Protein AF-A0AAP6TFL6-F1 (afdb_monomer)

Solvent-accessible surface area (backbone atoms only — not comparable to full-atom values): 9482 Å² total; per-residue (Å²): 132,83,79,60,69,68,60,55,56,53,48,52,55,51,52,53,50,50,63,73,42,41,67,60,58,61,65,67,54,74,75,83,83,78,85,83,83,83,84,83,84,83,75,93,67,96,68,92,78,79,80,80,77,75,84,76,75,87,78,85,73,93,65,96,63,88,77,72,83,87,82,84,89,85,83,72,96,59,53,71,66,58,49,46,51,51,38,62,74,73,58,65,49,67,36,83,52,102,88,49,79,42,78,44,49,70,67,57,49,49,60,74,64,38,60,69,64,32,58,76,30,95,72,49,31,62,78,73,53,69,84,89,56,90,81,88,125

Secondary structure (DSSP, 8-state):
-PPPHHHHHHHHHHHHHHHHTHHHHHHTSPPP---PPPP-------S-----------------------------SS-HHHHHHHIIIII--EEEETTEEEEPPHHHHHHHH-HHHHHTSTTGGGGG--TTS----

Foldseek 3Di:
DDDDPVVVVVVVVVVVVCVVCVVVVVVVPPDDDDDDDDDDDDDPDPDDDDPDPPDDDDPDDPDPDPPDDDDDDDDDPDDLVRVLVCCVVPVQDWDDDPVGIDGDDSVRSSVVPDPVVLCPDPPSVCVRPPPVDDDPD

pLDDT: mean 78.27, std 19.9, range [32.41, 97.0]

Organism: Staphylococcus aureus (NCBI:txid1280)

Structure (mmCIF, N/CA/C/O backbone):
data_AF-A0AAP6TFL6-F1
#
_entry.id   AF-A0AAP6TFL6-F1
#
loop_
_atom_site.group_PDB
_atom_site.id
_atom_site.type_symbol
_atom_site.label_atom_id
_atom_site.label_alt_id
_atom_site.label_comp_id
_atom_site.label_asym_id
_atom_site.label_entity_id
_atom_site.label_seq_id
_atom_site.pdbx_PDB_ins_code
_atom_site.Cartn_x
_atom_site.Cartn_y
_atom_site.Cartn_z
_atom_site.occupancy
_atom_site.B_iso_or_equiv
_atom_site.auth_seq_id
_atom_site.auth_comp_id
_atom_site.auth_asym_id
_atom_site.auth_atom_id
_atom_site.pdbx_PDB_model_num
ATOM 1 N N . GLY A 1 1 ? 36.096 -6.298 -41.477 1.00 64.94 1 GLY A N 1
ATOM 2 C CA . GLY A 1 1 ? 35.864 -5.604 -42.757 1.00 64.94 1 GLY A CA 1
ATOM 3 C C . GLY A 1 1 ? 34.534 -4.893 -42.688 1.00 64.94 1 GLY A C 1
ATOM 4 O O . GLY A 1 1 ? 33.589 -5.483 -42.179 1.00 64.94 1 GLY A O 1
ATOM 5 N N . VAL A 1 2 ? 34.476 -3.634 -43.120 1.00 68.06 2 VAL A N 1
ATOM 6 C CA . VAL A 1 2 ? 33.221 -2.870 -43.171 1.00 68.06 2 VAL A CA 1
ATOM 7 C C . VAL A 1 2 ? 32.343 -3.453 -44.289 1.00 68.06 2 VAL A C 1
ATOM 9 O O . VAL A 1 2 ? 32.881 -3.780 -45.350 1.00 68.06 2 VAL A O 1
ATOM 12 N N . PRO A 1 3 ? 31.032 -3.649 -44.065 1.00 76.38 3 PRO A N 1
ATOM 13 C CA . PRO A 1 3 ? 30.116 -4.101 -45.104 1.00 76.38 3 PRO A CA 1
ATOM 14 C C . PRO A 1 3 ? 30.187 -3.233 -46.376 1.00 76.38 3 PRO A C 1
ATOM 16 O O . PRO A 1 3 ? 30.400 -2.025 -46.280 1.00 76.38 3 PRO A O 1
ATOM 19 N N . PRO A 1 4 ? 29.975 -3.814 -47.569 1.00 82.12 4 PRO A N 1
ATOM 20 C CA . PRO A 1 4 ? 29.853 -3.047 -48.808 1.00 82.12 4 PRO A CA 1
ATOM 21 C C . PRO A 1 4 ? 28.680 -2.062 -48.745 1.00 82.12 4 PRO A C 1
ATOM 23 O O . PRO A 1 4 ? 27.656 -2.354 -48.120 1.00 82.12 4 PRO A O 1
ATOM 26 N N . LYS A 1 5 ? 28.810 -0.923 -49.434 1.00 81.50 5 LYS A N 1
ATOM 27 C CA . LYS A 1 5 ? 27.821 0.169 -49.461 1.00 81.50 5 LYS A CA 1
ATOM 28 C C . LYS A 1 5 ? 26.402 -0.305 -49.814 1.00 81.50 5 LYS A C 1
ATOM 30 O O . LYS A 1 5 ? 25.446 0.096 -49.159 1.00 81.50 5 LYS A O 1
ATOM 35 N N . ASP A 1 6 ? 26.284 -1.261 -50.730 1.00 86.56 6 ASP A N 1
ATOM 36 C CA . ASP A 1 6 ? 25.003 -1.831 -51.172 1.00 86.56 6 ASP A CA 1
ATOM 37 C C . ASP A 1 6 ? 24.200 -2.475 -50.029 1.00 86.56 6 ASP A C 1
ATOM 39 O O . ASP A 1 6 ? 22.967 -2.459 -50.029 1.00 86.56 6 ASP A O 1
ATOM 43 N N . LYS A 1 7 ? 24.883 -3.014 -49.007 1.00 85.38 7 LYS A N 1
ATOM 44 C CA . LYS A 1 7 ? 24.215 -3.587 -47.828 1.00 85.38 7 LYS A CA 1
ATOM 45 C C . LYS A 1 7 ? 23.588 -2.512 -46.943 1.00 85.38 7 LYS A C 1
ATOM 47 O O . LYS A 1 7 ? 22.558 -2.773 -46.324 1.00 85.38 7 LYS A O 1
ATOM 52 N N . TYR A 1 8 ? 24.180 -1.320 -46.898 1.00 85.12 8 TYR A N 1
ATOM 53 C CA . TYR A 1 8 ? 23.618 -0.185 -46.169 1.00 85.12 8 TYR A CA 1
ATOM 54 C C . TYR A 1 8 ? 22.382 0.370 -46.879 1.00 85.12 8 TYR A C 1
ATOM 56 O O . TYR A 1 8 ? 21.369 0.609 -46.228 1.00 85.12 8 TYR A O 1
ATOM 64 N N . GLU A 1 9 ? 22.412 0.472 -48.208 1.00 86.56 9 GLU A N 1
ATOM 65 C CA . GLU A 1 9 ? 21.255 0.928 -48.990 1.00 86.56 9 GLU A CA 1
ATOM 66 C C . GLU A 1 9 ? 20.078 -0.058 -48.918 1.00 86.56 9 GLU A C 1
ATOM 68 O O . GLU A 1 9 ? 18.914 0.342 -48.822 1.00 86.56 9 GLU A O 1
ATOM 73 N N . ALA A 1 10 ? 20.365 -1.364 -48.919 1.00 88.38 10 ALA A N 1
ATOM 74 C CA . ALA A 1 10 ? 19.349 -2.393 -48.713 1.00 88.38 10 ALA A CA 1
ATOM 75 C C . ALA A 1 10 ? 18.710 -2.297 -47.316 1.00 88.38 10 ALA A C 1
ATOM 77 O O . ALA A 1 10 ? 17.487 -2.413 -47.187 1.00 88.38 10 ALA A O 1
ATOM 78 N N . LEU A 1 11 ? 19.519 -2.045 -46.282 1.00 89.00 11 LEU A N 1
ATOM 79 C CA . LEU A 1 11 ? 19.042 -1.862 -44.912 1.00 89.00 11 LEU A CA 1
ATOM 80 C C . LEU A 1 11 ? 18.162 -0.613 -44.783 1.00 89.00 11 LEU A C 1
ATOM 82 O O . LEU A 1 11 ? 17.088 -0.678 -44.186 1.00 89.00 11 LEU A O 1
ATOM 86 N N . GLU A 1 12 ? 18.578 0.504 -45.376 1.00 86.75 12 GLU A N 1
ATOM 87 C CA . GLU A 1 12 ? 17.817 1.754 -45.359 1.00 86.75 12 GLU A CA 1
ATOM 88 C C . GLU A 1 12 ? 16.442 1.585 -46.023 1.00 86.75 12 GLU A C 1
ATOM 90 O O . GLU A 1 12 ? 15.413 1.956 -45.449 1.00 86.75 12 GLU A O 1
ATOM 95 N N . LYS A 1 13 ? 16.392 0.927 -47.189 1.00 91.00 13 LYS A N 1
ATOM 96 C CA . LYS A 1 13 ? 15.129 0.609 -47.876 1.00 91.00 13 LYS A CA 1
ATOM 97 C C . LYS A 1 13 ? 14.233 -0.311 -47.047 1.00 91.00 13 LYS A C 1
ATOM 99 O O . LYS A 1 13 ? 13.022 -0.088 -46.990 1.00 91.00 13 LYS A O 1
ATOM 104 N N . ALA A 1 14 ? 14.807 -1.319 -46.390 1.00 89.81 14 ALA A N 1
ATOM 105 C CA . ALA A 1 14 ? 14.058 -2.230 -45.528 1.00 89.81 14 ALA A CA 1
ATOM 106 C C . ALA A 1 14 ? 13.446 -1.498 -44.321 1.00 89.81 14 ALA A C 1
ATOM 108 O O . ALA A 1 14 ? 12.257 -1.667 -44.038 1.00 89.81 14 ALA A O 1
ATOM 109 N N . LEU A 1 15 ? 14.217 -0.631 -43.660 1.00 90.19 15 LEU A N 1
ATOM 110 C CA . LEU A 1 15 ? 13.747 0.172 -42.528 1.00 90.19 15 LEU A CA 1
ATOM 111 C C . LEU A 1 15 ? 12.643 1.152 -42.940 1.00 90.19 15 LEU A C 1
ATOM 113 O O . LEU A 1 15 ? 11.611 1.235 -42.269 1.00 90.19 15 LEU A O 1
ATOM 117 N N . LEU A 1 16 ? 12.804 1.834 -44.078 1.00 92.12 16 LEU A N 1
ATOM 118 C CA . LEU A 1 16 ? 11.771 2.712 -44.633 1.00 92.12 16 LEU A CA 1
ATOM 119 C C . LEU A 1 16 ? 10.480 1.950 -44.946 1.00 92.12 16 LEU A C 1
ATOM 121 O O . LEU A 1 16 ? 9.386 2.458 -44.694 1.00 92.12 16 LEU A O 1
ATOM 125 N N . ASN A 1 17 ? 10.586 0.729 -45.470 1.00 92.19 17 ASN A N 1
ATOM 126 C CA . ASN A 1 17 ? 9.423 -0.099 -45.771 1.00 92.19 17 ASN A CA 1
ATOM 127 C C . ASN A 1 17 ? 8.678 -0.538 -44.497 1.00 92.19 17 ASN A C 1
ATOM 129 O O . ASN A 1 17 ? 7.448 -0.472 -44.448 1.00 92.19 17 ASN A O 1
ATOM 133 N N . ILE A 1 18 ? 9.403 -0.931 -43.445 1.00 90.88 18 ILE A N 1
ATOM 134 C CA . ILE A 1 18 ? 8.810 -1.264 -42.138 1.00 90.88 18 ILE A CA 1
ATOM 135 C C . ILE A 1 18 ? 8.102 -0.037 -41.552 1.00 90.88 18 ILE A C 1
ATOM 137 O O . ILE A 1 18 ? 6.949 -0.131 -41.130 1.00 90.88 18 ILE A O 1
ATOM 141 N N . PHE A 1 19 ? 8.750 1.131 -41.584 1.00 89.12 19 PHE A N 1
ATOM 142 C CA . PHE A 1 19 ? 8.183 2.364 -41.037 1.00 89.12 19 PHE A CA 1
ATOM 143 C C . PHE A 1 19 ? 6.913 2.818 -41.770 1.00 89.12 19 PHE A C 1
ATOM 145 O O . PHE A 1 19 ? 5.952 3.251 -41.126 1.00 89.12 19 PHE A O 1
ATOM 152 N N . LYS A 1 20 ? 6.885 2.694 -43.103 1.00 92.19 20 LYS A N 1
ATOM 153 C CA . LYS A 1 20 ? 5.703 3.000 -43.925 1.00 92.19 20 LYS A CA 1
ATOM 154 C C . LYS A 1 20 ? 4.535 2.057 -43.628 1.00 92.19 20 LYS A C 1
ATOM 156 O O . LYS A 1 20 ? 3.394 2.502 -43.600 1.00 92.19 20 LYS A O 1
ATOM 161 N N . ASN A 1 21 ? 4.812 0.782 -43.353 1.00 89.81 21 ASN A N 1
ATOM 162 C CA . ASN A 1 21 ? 3.785 -0.238 -43.115 1.00 89.81 21 ASN A CA 1
ATOM 163 C C . ASN A 1 21 ? 3.419 -0.439 -41.633 1.00 89.81 21 ASN A C 1
ATOM 165 O O . ASN A 1 21 ? 2.624 -1.330 -41.322 1.00 89.81 21 ASN A O 1
ATOM 169 N N . ARG A 1 22 ? 3.959 0.374 -40.713 1.00 87.12 22 ARG A N 1
ATOM 170 C CA . ARG A 1 22 ? 3.815 0.179 -39.258 1.00 87.12 22 ARG A CA 1
ATOM 171 C C . ARG A 1 22 ? 2.362 0.063 -38.789 1.00 87.12 22 ARG A C 1
ATOM 173 O O . ARG A 1 22 ? 2.058 -0.815 -37.996 1.00 87.12 22 ARG A O 1
ATOM 180 N N . GLU A 1 23 ? 1.454 0.885 -39.316 1.00 80.44 23 GLU A N 1
ATOM 181 C CA . GLU A 1 23 ? 0.049 0.914 -38.881 1.00 80.44 23 GLU A CA 1
ATOM 182 C C . GLU A 1 23 ? -0.671 -0.387 -39.254 1.00 80.44 23 GLU A C 1
ATOM 184 O O . GLU A 1 23 ? -1.446 -0.941 -38.475 1.00 80.44 23 GLU A O 1
ATOM 189 N N . LYS A 1 24 ? -0.360 -0.933 -40.436 1.00 83.12 24 LYS A N 1
ATOM 190 C CA . LYS A 1 24 ? -0.899 -2.212 -40.908 1.00 83.12 24 LYS A CA 1
ATOM 191 C C . LYS A 1 24 ? -0.341 -3.384 -40.097 1.00 83.12 24 LYS A C 1
ATOM 193 O O . LYS A 1 24 ? -1.082 -4.298 -39.750 1.00 83.12 24 LYS A O 1
ATOM 198 N N . LEU A 1 25 ? 0.950 -3.339 -39.762 1.00 77.81 25 LEU A N 1
ATOM 199 C CA . LEU A 1 25 ? 1.592 -4.343 -38.909 1.00 77.81 25 LEU A CA 1
ATOM 200 C C . LEU A 1 25 ? 0.999 -4.330 -37.491 1.00 77.81 25 LEU A C 1
ATOM 202 O O . LEU A 1 25 ? 0.643 -5.384 -36.972 1.00 77.81 25 LEU A O 1
ATOM 206 N N . LEU A 1 26 ? 0.806 -3.149 -36.900 1.00 75.44 26 LEU A N 1
ATOM 207 C CA . LEU A 1 26 ? 0.260 -2.989 -35.548 1.00 75.44 26 LEU A CA 1
ATOM 208 C C . LEU A 1 26 ? -1.234 -3.331 -35.452 1.00 75.44 26 LEU A C 1
ATOM 210 O O . LEU A 1 26 ? -1.675 -3.868 -34.440 1.00 75.44 26 LEU A O 1
ATOM 214 N N . SER A 1 27 ? -2.011 -3.067 -36.504 1.00 72.81 27 SER A N 1
ATOM 215 C CA . SER A 1 27 ? -3.444 -3.403 -36.558 1.00 72.81 27 SER A CA 1
ATOM 216 C C . SER A 1 27 ? -3.727 -4.875 -36.869 1.00 72.81 27 SER A C 1
ATOM 218 O O . SER A 1 27 ? -4.799 -5.366 -36.521 1.00 72.81 27 SER A O 1
ATOM 220 N N . SER A 1 28 ? -2.775 -5.592 -37.480 1.00 66.19 28 SER A N 1
ATOM 221 C CA . SER A 1 28 ? -2.874 -7.040 -37.726 1.00 66.19 28 SER A CA 1
ATOM 222 C C . SER A 1 28 ? -2.679 -7.899 -36.472 1.00 66.19 28 SER A C 1
ATOM 224 O O . SER A 1 28 ? -3.011 -9.083 -36.474 1.00 66.19 28 SER A O 1
ATOM 226 N N . ILE A 1 29 ? -2.166 -7.309 -35.387 1.00 65.75 29 ILE A N 1
ATOM 227 C CA . ILE A 1 29 ? -2.085 -7.968 -34.087 1.00 65.75 29 ILE A CA 1
ATOM 228 C C . ILE A 1 29 ? -3.498 -7.965 -33.502 1.00 65.75 29 ILE A C 1
ATOM 230 O O . ILE A 1 29 ? -3.986 -6.946 -33.009 1.00 65.75 29 ILE A O 1
ATOM 234 N N . THR A 1 30 ? -4.181 -9.106 -33.599 1.00 59.03 30 THR A N 1
ATOM 235 C CA . THR A 1 30 ? -5.521 -9.315 -33.047 1.00 59.03 30 THR A CA 1
ATOM 236 C C . THR A 1 30 ? -5.548 -8.858 -31.591 1.00 59.03 30 THR A C 1
ATOM 238 O O . THR A 1 30 ? -4.821 -9.390 -30.751 1.00 59.03 30 THR A O 1
ATOM 241 N N . LYS A 1 31 ? -6.372 -7.849 -31.281 1.00 65.50 31 LYS A N 1
ATOM 242 C CA . LYS A 1 31 ? -6.560 -7.386 -29.900 1.00 65.50 31 LYS A CA 1
ATOM 243 C C . LYS A 1 31 ? -6.983 -8.588 -29.047 1.00 65.50 31 LYS A C 1
ATOM 245 O O . LYS A 1 31 ? -7.895 -9.305 -29.467 1.00 65.50 31 LYS A O 1
ATOM 250 N N . PRO A 1 32 ? -6.366 -8.829 -27.877 1.00 58.56 32 PRO A N 1
ATOM 251 C CA . PRO A 1 32 ? -6.733 -9.966 -27.047 1.00 58.56 32 PRO A CA 1
ATOM 252 C C . PRO A 1 32 ? -8.218 -9.868 -26.687 1.00 58.56 32 PRO A C 1
ATOM 254 O O . PRO A 1 32 ? -8.672 -8.878 -26.110 1.00 58.56 32 PRO A O 1
ATOM 257 N N . THR A 1 33 ? -8.995 -10.883 -27.062 1.00 56.00 33 THR A N 1
ATOM 258 C CA . THR A 1 33 ? -10.398 -10.989 -26.665 1.00 56.00 33 THR A CA 1
ATOM 259 C C . THR A 1 33 ? -10.434 -11.340 -25.184 1.00 56.00 33 THR A C 1
ATOM 261 O O . THR A 1 33 ? -10.135 -12.464 -24.791 1.00 56.00 33 THR A O 1
ATOM 264 N N . VAL A 1 34 ? -10.749 -10.362 -24.337 1.00 58.16 34 VAL A N 1
ATOM 265 C CA . VAL A 1 34 ? -10.882 -10.590 -22.896 1.00 58.16 34 VAL A CA 1
ATOM 266 C C . VAL A 1 34 ? -12.277 -11.139 -22.619 1.00 58.16 34 VAL A C 1
ATOM 268 O O . VAL A 1 34 ? -13.264 -10.401 -22.654 1.00 58.16 34 VAL A O 1
ATOM 271 N N . THR A 1 35 ? -12.367 -12.431 -22.320 1.00 53.25 35 THR A N 1
ATOM 272 C CA . THR A 1 35 ? -13.606 -13.055 -21.848 1.00 53.25 35 THR A CA 1
ATOM 273 C C . THR A 1 35 ? -13.882 -12.590 -20.418 1.00 53.25 35 THR A C 1
ATOM 275 O O . THR A 1 35 ? -13.144 -12.922 -19.493 1.00 53.25 35 THR A O 1
ATOM 278 N N . LYS A 1 36 ? -14.934 -11.789 -20.221 1.00 58.62 36 LYS A N 1
ATOM 279 C CA . LYS A 1 36 ? -15.366 -11.323 -18.894 1.00 58.62 36 LYS A CA 1
ATOM 280 C C . LYS A 1 36 ? -16.428 -12.273 -18.340 1.00 58.62 36 LYS A C 1
ATOM 282 O O . LYS A 1 36 ? -17.510 -12.372 -18.907 1.00 58.62 36 LYS A O 1
ATOM 287 N N . SER A 1 37 ? -16.158 -12.921 -17.211 1.00 50.59 37 SER A N 1
ATOM 288 C CA . SER A 1 37 ? -17.162 -13.659 -16.434 1.00 50.59 37 SER A CA 1
ATOM 289 C C . SER A 1 37 ? -17.618 -12.826 -15.236 1.00 50.59 37 SER A C 1
ATOM 291 O O . SER A 1 37 ? -16.789 -12.341 -14.466 1.00 50.59 37 SER A O 1
ATOM 293 N N . ARG A 1 38 ? -18.934 -12.670 -15.050 1.00 62.25 38 ARG A N 1
ATOM 294 C CA . ARG A 1 38 ? -19.520 -12.008 -13.875 1.00 62.25 38 ARG A CA 1
ATOM 29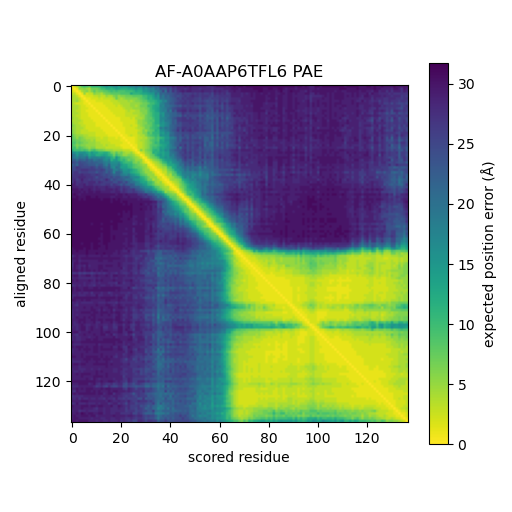5 C C . ARG A 1 38 ? -19.982 -13.075 -12.885 1.00 62.25 38 ARG A C 1
ATOM 297 O O . ARG A 1 38 ? -20.853 -13.871 -13.215 1.00 62.25 38 ARG A O 1
ATOM 304 N N . ILE A 1 39 ? -19.421 -13.082 -11.678 1.00 62.06 39 ILE A N 1
ATOM 305 C CA . ILE A 1 39 ? -19.880 -13.961 -10.596 1.00 62.06 39 ILE A CA 1
ATOM 306 C C . ILE A 1 39 ? -21.032 -13.253 -9.881 1.00 62.06 39 ILE A C 1
ATOM 308 O O . ILE A 1 39 ? -20.858 -12.163 -9.333 1.00 62.06 39 ILE A O 1
ATOM 312 N N . LYS A 1 40 ? -22.226 -13.849 -9.919 1.00 55.41 40 LYS A N 1
ATOM 313 C CA . LYS A 1 40 ? -23.385 -13.380 -9.155 1.00 55.41 40 LYS A CA 1
ATOM 314 C C . LYS A 1 40 ? -23.300 -13.992 -7.757 1.00 55.41 40 LYS A C 1
ATOM 316 O O . LYS A 1 40 ? -23.503 -15.191 -7.605 1.00 55.41 40 LYS A O 1
ATOM 321 N N . VAL A 1 41 ? -22.972 -13.183 -6.754 1.00 58.28 41 VAL A N 1
ATOM 322 C CA . VAL A 1 41 ? -23.007 -13.611 -5.350 1.00 58.28 41 VAL A CA 1
ATOM 323 C C . VAL A 1 41 ? -24.425 -13.377 -4.838 1.00 58.28 41 VAL A C 1
ATOM 325 O O . VAL A 1 41 ? -24.859 -12.232 -4.729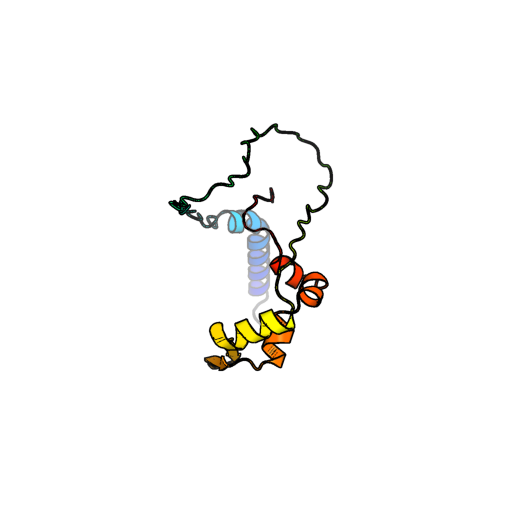 1.00 58.28 41 VAL A O 1
ATOM 328 N N . MET A 1 42 ? -25.164 -14.456 -4.584 1.00 47.78 42 MET A N 1
ATOM 329 C CA . MET A 1 42 ? -26.408 -14.393 -3.816 1.00 47.78 42 MET A CA 1
ATOM 330 C C . MET A 1 42 ? -26.041 -14.548 -2.341 1.00 47.78 42 MET A C 1
ATOM 332 O O . MET A 1 42 ? -25.393 -15.522 -1.967 1.00 47.78 42 MET A O 1
ATOM 336 N N . VAL A 1 43 ? -26.394 -13.554 -1.527 1.00 52.88 43 VAL A N 1
ATOM 337 C CA . VAL A 1 43 ? -26.296 -13.620 -0.066 1.00 52.88 43 VAL A CA 1
ATOM 338 C C . VAL A 1 43 ? -27.715 -13.756 0.462 1.00 52.88 43 VAL A C 1
ATOM 340 O O . VAL A 1 43 ? -28.515 -12.834 0.302 1.00 52.88 43 VAL A O 1
ATOM 343 N N . ASP A 1 44 ? -28.017 -14.875 1.114 1.00 50.16 44 ASP A N 1
ATOM 344 C CA . ASP A 1 44 ? -29.271 -15.066 1.845 1.00 50.16 44 ASP A CA 1
ATOM 345 C C . ASP A 1 44 ? -29.203 -14.309 3.180 1.00 50.16 44 ASP A C 1
ATOM 347 O O . ASP A 1 44 ? -29.063 -14.896 4.253 1.00 50.16 44 ASP A O 1
ATOM 351 N N . ASN A 1 45 ? -29.253 -12.975 3.132 1.00 45.25 45 ASN A N 1
ATOM 352 C CA . ASN A 1 45 ? -29.261 -12.162 4.345 1.00 45.25 45 ASN A CA 1
ATOM 353 C C . ASN A 1 45 ? -30.697 -11.918 4.817 1.00 45.25 45 ASN A C 1
ATOM 355 O O . ASN A 1 45 ? -31.411 -11.063 4.296 1.00 45.25 45 ASN A O 1
ATOM 359 N N . LYS A 1 46 ? -31.092 -12.622 5.884 1.00 49.28 46 LYS A N 1
ATOM 360 C CA . LYS A 1 46 ? -32.241 -12.276 6.736 1.00 49.28 46 LYS A CA 1
ATOM 361 C C . LYS A 1 46 ? -31.927 -11.079 7.645 1.00 49.28 46 LYS A C 1
ATOM 363 O O . LYS A 1 46 ? -32.059 -11.196 8.855 1.00 49.28 46 LYS A O 1
ATOM 368 N N . ASN A 1 47 ? -31.474 -9.955 7.095 1.00 45.81 47 ASN A N 1
ATOM 369 C CA . ASN A 1 47 ? -31.410 -8.693 7.832 1.00 45.81 47 ASN A CA 1
ATOM 370 C C . ASN A 1 47 ? -31.542 -7.520 6.861 1.00 45.81 47 ASN A C 1
ATOM 372 O O . ASN A 1 47 ? -30.761 -7.370 5.921 1.00 45.81 47 ASN A O 1
ATOM 376 N N . ALA A 1 48 ? -32.596 -6.746 7.093 1.00 51.47 48 ALA A N 1
ATOM 377 C CA . ALA A 1 48 ? -33.022 -5.606 6.311 1.00 51.47 48 ALA A CA 1
ATOM 378 C C . ALA A 1 48 ? -32.083 -4.413 6.522 1.00 51.47 48 ALA A C 1
ATOM 380 O O . ALA A 1 48 ? -31.973 -3.912 7.633 1.00 51.47 48 ALA A O 1
ATOM 381 N N . ASP A 1 49 ? -31.431 -3.975 5.446 1.00 43.53 49 ASP A N 1
ATOM 382 C CA . ASP A 1 49 ? -31.489 -2.581 4.993 1.00 43.53 49 ASP A CA 1
ATOM 383 C C . ASP A 1 49 ? -30.922 -2.517 3.566 1.00 43.53 49 ASP A C 1
ATOM 385 O O . ASP A 1 49 ? -29.717 -2.416 3.330 1.00 43.53 49 ASP A O 1
ATOM 389 N N . ILE A 1 50 ? -31.804 -2.688 2.579 1.00 41.78 50 ILE A N 1
ATOM 390 C CA . ILE A 1 50 ? -31.456 -2.525 1.167 1.00 41.78 50 ILE A CA 1
ATOM 391 C C . ILE A 1 50 ? -31.663 -1.051 0.836 1.00 41.78 50 ILE A C 1
ATOM 393 O O . ILE A 1 50 ? -32.786 -0.605 0.605 1.00 41.78 50 ILE A O 1
ATOM 397 N N . ALA A 1 51 ? -30.568 -0.293 0.770 1.00 40.97 51 ALA A N 1
ATOM 398 C CA . ALA A 1 51 ? -30.565 0.960 0.034 1.00 40.97 51 ALA A CA 1
ATOM 399 C C . ALA A 1 51 ? -30.945 0.644 -1.423 1.00 40.97 51 ALA A C 1
ATOM 401 O O . ALA A 1 51 ? -30.180 0.020 -2.160 1.00 40.97 51 ALA A O 1
ATOM 402 N N . ASN A 1 52 ? -32.162 1.027 -1.812 1.00 38.03 52 ASN A N 1
ATOM 403 C CA . ASN A 1 52 ? -32.681 0.898 -3.169 1.00 38.03 52 ASN A CA 1
ATOM 404 C C . ASN A 1 52 ? -31.760 1.631 -4.156 1.00 38.03 52 ASN A C 1
ATOM 406 O O . ASN A 1 52 ? -31.882 2.840 -4.358 1.00 38.03 52 ASN A O 1
ATOM 410 N N . VAL A 1 53 ? -30.863 0.899 -4.817 1.00 38.44 53 VAL A N 1
ATOM 411 C CA . VAL A 1 53 ? -30.195 1.382 -6.026 1.00 38.44 53 VAL A CA 1
ATOM 412 C C . VAL A 1 53 ? -31.216 1.273 -7.153 1.00 38.44 53 VAL A C 1
ATOM 414 O O . VAL A 1 53 ? -31.386 0.217 -7.758 1.00 38.44 53 VAL A O 1
ATOM 417 N N . ARG A 1 54 ? -31.959 2.362 -7.385 1.00 37.81 54 ARG A N 1
ATOM 418 C CA . ARG A 1 54 ? -32.787 2.504 -8.585 1.00 37.81 54 ARG A CA 1
ATOM 419 C C . ARG A 1 54 ? -31.874 2.471 -9.807 1.00 37.81 54 ARG A C 1
ATOM 421 O O . ARG A 1 54 ? -30.899 3.216 -9.887 1.00 37.81 54 ARG A O 1
ATOM 428 N N . ASP A 1 55 ? -32.221 1.584 -10.727 1.00 38.88 55 ASP A N 1
ATOM 429 C CA . ASP A 1 55 ? -31.619 1.443 -12.044 1.00 38.88 55 ASP A CA 1
ATOM 430 C C . ASP A 1 55 ? -31.960 2.702 -12.859 1.00 38.88 55 ASP A C 1
ATOM 432 O O . ASP A 1 55 ? -33.099 2.899 -13.288 1.00 38.88 55 ASP A O 1
ATOM 436 N N . SER A 1 56 ? -31.004 3.619 -12.998 1.00 41.34 56 SER A N 1
ATOM 437 C CA . SER A 1 56 ? -31.156 4.766 -13.893 1.00 41.34 56 SER A CA 1
ATOM 438 C C . SER A 1 56 ? -30.735 4.341 -15.296 1.00 41.34 56 SER A C 1
ATOM 440 O O . SER A 1 56 ? -29.549 4.160 -15.569 1.00 41.34 56 SER A O 1
ATOM 442 N N . SER A 1 57 ? -31.729 4.197 -16.174 1.00 36.94 57 SER A N 1
ATOM 443 C CA . SER A 1 57 ? -31.587 4.058 -17.629 1.00 36.94 57 SER A CA 1
ATOM 444 C C . SER A 1 57 ? -30.566 5.062 -18.204 1.00 36.94 57 SER A C 1
ATOM 446 O O . SER A 1 57 ? -30.512 6.204 -17.732 1.00 36.94 57 SER A O 1
ATOM 448 N N . PRO A 1 58 ? -29.741 4.691 -19.205 1.00 41.81 58 PRO A N 1
ATOM 449 C CA . PRO A 1 58 ? -28.692 5.565 -19.703 1.00 41.81 58 PRO A CA 1
ATOM 450 C C . PRO A 1 58 ? -29.292 6.631 -20.624 1.00 41.81 58 PRO A C 1
ATOM 452 O O . PRO A 1 58 ? -29.480 6.409 -21.818 1.00 41.81 58 PRO A O 1
ATOM 455 N N . THR A 1 59 ? -29.551 7.826 -20.095 1.00 32.41 59 THR A N 1
ATOM 456 C CA . THR A 1 59 ? -29.738 9.002 -20.950 1.00 32.41 59 THR A CA 1
ATOM 457 C C . THR A 1 59 ? -28.373 9.402 -21.503 1.00 32.41 59 THR A C 1
ATOM 459 O O . THR A 1 59 ? -27.498 9.883 -20.778 1.00 32.41 59 THR A O 1
ATOM 462 N N . ALA A 1 60 ? -28.173 9.148 -22.795 1.00 46.41 60 ALA A N 1
ATOM 463 C CA . ALA A 1 60 ? -26.996 9.556 -23.542 1.00 46.41 60 ALA A CA 1
ATOM 464 C C . ALA A 1 60 ? -26.940 11.088 -23.635 1.00 46.41 60 ALA A C 1
ATOM 466 O O . ALA A 1 60 ? -27.557 11.687 -24.509 1.00 46.41 60 ALA A O 1
ATOM 467 N N . ASN A 1 61 ? -26.172 11.720 -22.748 1.00 35.22 61 ASN A N 1
ATOM 468 C CA . ASN A 1 61 ? -25.790 13.117 -22.906 1.00 35.22 61 ASN A CA 1
ATOM 469 C C . ASN A 1 61 ? -24.369 13.177 -23.471 1.00 35.22 61 ASN A C 1
ATOM 471 O O . ASN A 1 61 ? -23.380 13.054 -22.745 1.00 35.22 61 ASN A O 1
ATOM 475 N N . ASN A 1 62 ? -24.299 13.367 -24.790 1.00 44.62 62 ASN A N 1
ATOM 476 C CA . ASN A 1 62 ? -23.127 13.881 -25.486 1.00 44.62 62 ASN A CA 1
ATOM 477 C C . ASN A 1 62 ? -22.854 15.301 -24.977 1.00 44.62 62 ASN A C 1
ATOM 479 O O . ASN A 1 62 ? -23.520 16.256 -25.363 1.00 44.62 62 ASN A O 1
ATOM 483 N N . GLY A 1 63 ? -21.885 15.425 -24.078 1.00 38.66 63 GLY A N 1
ATOM 484 C CA . GLY A 1 63 ? -21.426 16.700 -23.551 1.00 38.66 63 GLY A CA 1
ATOM 485 C C . GLY A 1 63 ? -20.072 16.506 -22.891 1.00 38.66 63 GLY A C 1
ATOM 486 O O . GLY A 1 63 ? -19.981 15.899 -21.825 1.00 38.66 63 GLY A O 1
ATOM 487 N N . SER A 1 64 ? -19.021 17.001 -23.545 1.00 46.31 64 SER A N 1
ATOM 488 C CA . SER A 1 64 ? -17.649 17.049 -23.035 1.00 46.31 64 SER A CA 1
ATOM 489 C C . SER A 1 64 ? -17.547 18.071 -21.896 1.00 46.31 64 SER A C 1
ATOM 491 O O . SER A 1 64 ? -16.936 19.124 -22.035 1.00 46.31 64 SER A O 1
ATOM 493 N N . ALA A 1 65 ? -18.183 17.779 -20.765 1.00 51.34 65 ALA A N 1
ATOM 494 C CA . ALA A 1 65 ? -17.874 18.413 -19.495 1.00 51.34 65 ALA A CA 1
ATOM 495 C C . ALA A 1 65 ? -16.761 17.587 -18.849 1.00 51.34 65 ALA A C 1
ATOM 497 O O . ALA A 1 65 ? -16.902 16.367 -18.728 1.00 51.34 65 ALA A O 1
ATOM 498 N N . SER A 1 66 ? -15.658 18.222 -18.443 1.00 53.53 66 SER A N 1
ATOM 499 C CA . SE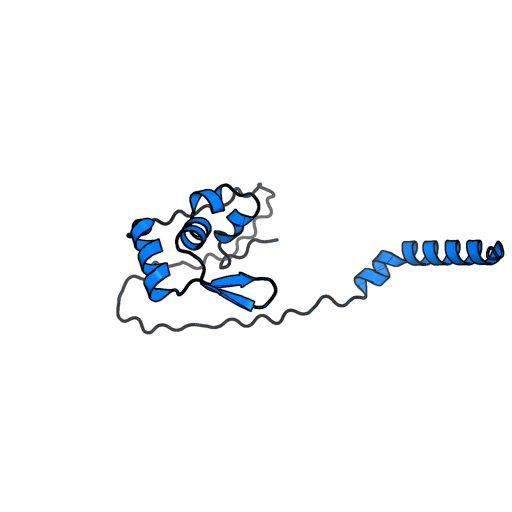R A 1 66 ? -14.627 17.559 -17.642 1.00 53.53 66 SER A CA 1
ATOM 500 C C . SER A 1 66 ? -15.297 17.018 -16.379 1.00 53.53 66 SER A C 1
ATOM 502 O O . SER A 1 66 ? -15.599 17.778 -15.454 1.00 53.53 66 SER A O 1
ATOM 504 N N . LYS A 1 67 ? -15.621 15.723 -16.363 1.00 67.25 67 LYS A N 1
ATOM 505 C CA . LYS A 1 67 ? -16.242 15.086 -15.206 1.00 67.25 67 LYS A CA 1
ATOM 506 C C . LYS A 1 67 ? -15.220 15.137 -14.083 1.00 67.25 67 LYS A C 1
ATOM 508 O O . LYS A 1 67 ? -14.243 14.395 -14.097 1.00 67.25 67 LYS A O 1
ATOM 513 N N . GLN A 1 68 ? -15.437 16.052 -13.143 1.00 73.50 68 GLN A N 1
ATOM 514 C CA . GLN A 1 68 ? -14.684 16.078 -11.900 1.00 73.50 68 GLN A CA 1
ATOM 515 C C . GLN A 1 68 ? -14.806 14.698 -11.238 1.00 73.50 68 GLN A C 1
ATOM 517 O O . GLN A 1 68 ? -15.885 14.090 -11.292 1.00 73.50 68 GLN A O 1
ATOM 522 N N . PRO A 1 69 ? -13.719 14.164 -10.661 1.00 81.06 69 PRO A N 1
ATOM 523 C CA . PRO A 1 69 ? -13.742 12.838 -10.071 1.00 81.06 69 PRO A CA 1
ATOM 524 C C . PRO A 1 69 ? -14.733 12.805 -8.905 1.00 81.06 69 PRO A C 1
ATOM 526 O O . PRO A 1 69 ? -14.697 13.647 -8.009 1.00 81.06 69 PRO A O 1
ATOM 529 N N . GLN A 1 70 ? -15.627 11.817 -8.904 1.00 87.44 70 GLN A N 1
ATOM 530 C CA . GLN A 1 70 ? -16.509 11.581 -7.766 1.00 87.44 70 GLN A CA 1
ATOM 531 C C . GLN A 1 70 ? -15.709 10.896 -6.651 1.00 87.44 70 GLN A C 1
ATOM 533 O O . GLN A 1 70 ? -15.275 9.756 -6.815 1.00 87.44 70 GLN A O 1
ATOM 538 N N . ILE A 1 71 ? -15.552 11.572 -5.513 1.00 87.62 71 ILE A N 1
ATOM 539 C CA . ILE A 1 71 ? -14.858 11.047 -4.330 1.00 87.62 71 ILE A CA 1
ATOM 540 C C . ILE A 1 71 ? -15.906 10.621 -3.297 1.00 87.62 71 ILE A C 1
ATOM 542 O O . ILE A 1 71 ? -16.805 11.391 -2.968 1.00 87.62 71 ILE A O 1
ATOM 546 N N . ILE A 1 72 ? -15.794 9.387 -2.800 1.00 88.50 72 ILE A N 1
ATOM 547 C CA . ILE A 1 72 ? -16.610 8.857 -1.700 1.00 88.50 72 ILE A CA 1
ATOM 548 C C . ILE A 1 72 ? -15.691 8.708 -0.491 1.00 88.50 72 ILE A C 1
ATOM 550 O O . ILE A 1 72 ? -14.598 8.156 -0.615 1.00 88.50 72 ILE A O 1
ATOM 554 N N . THR A 1 73 ? -16.120 9.208 0.664 1.00 88.62 73 THR A N 1
ATOM 555 C CA . THR A 1 73 ? -15.366 9.120 1.917 1.00 88.62 73 THR A CA 1
ATOM 556 C C . THR A 1 73 ? -16.011 8.105 2.845 1.00 88.62 73 THR A C 1
ATOM 558 O O . THR A 1 73 ? -17.198 8.217 3.137 1.00 88.62 73 THR A O 1
ATOM 561 N N . GLU A 1 74 ? -15.213 7.168 3.346 1.00 88.31 74 GLU A N 1
ATOM 562 C CA . GLU A 1 74 ? -15.635 6.145 4.301 1.00 88.31 74 GLU A CA 1
ATOM 563 C C . GLU A 1 74 ? -14.792 6.256 5.572 1.00 88.31 74 GLU A C 1
ATOM 565 O O . GLU A 1 74 ? -13.565 6.391 5.506 1.00 88.31 74 GLU A O 1
ATOM 570 N N . THR A 1 75 ? -15.438 6.166 6.734 1.00 91.31 75 THR A N 1
ATOM 571 C CA . THR A 1 75 ? -14.766 6.251 8.036 1.00 91.31 75 THR A CA 1
ATOM 572 C C . THR A 1 75 ? -14.854 4.908 8.747 1.00 91.31 75 THR A C 1
ATOM 574 O O . THR A 1 75 ? -15.936 4.410 9.046 1.00 91.31 75 THR A O 1
ATOM 577 N N . SER A 1 76 ? -13.696 4.317 9.042 1.00 91.19 76 SER A N 1
ATOM 578 C CA . SER A 1 76 ? -13.613 3.077 9.817 1.00 91.19 76 SER A CA 1
ATOM 579 C C . SER A 1 76 ? -13.965 3.317 11.293 1.00 91.19 76 SER A C 1
ATOM 581 O O . SER A 1 76 ? -13.524 4.320 11.858 1.00 91.19 76 SER A O 1
ATOM 583 N N . PRO A 1 77 ? -14.656 2.375 11.968 1.00 94.81 77 PRO A N 1
ATOM 584 C CA . PRO A 1 77 ? -14.877 2.435 13.415 1.00 94.81 77 PRO A CA 1
ATOM 585 C C . PRO A 1 77 ? -13.607 2.135 14.231 1.00 94.81 77 PRO A C 1
ATOM 587 O O . PRO A 1 77 ? -13.601 2.289 15.451 1.00 94.81 77 PRO A O 1
ATOM 590 N N . TYR A 1 78 ? -12.533 1.668 13.587 1.00 94.56 78 TYR A N 1
ATOM 591 C CA . TYR A 1 78 ? -11.268 1.357 14.243 1.00 94.56 78 TYR A CA 1
ATOM 592 C C . TYR A 1 78 ? -10.257 2.480 14.061 1.00 94.56 78 TYR A C 1
ATOM 594 O O . TYR A 1 78 ? -10.071 3.005 12.963 1.00 94.56 78 TYR A O 1
ATOM 602 N N . THR A 1 79 ? -9.500 2.756 15.120 1.00 96.25 79 THR A N 1
ATOM 603 C CA . THR A 1 79 ? -8.313 3.605 15.000 1.00 96.25 79 THR A CA 1
ATOM 604 C C . THR A 1 79 ? -7.248 2.921 14.142 1.00 96.25 79 THR A C 1
ATOM 606 O O . THR A 1 79 ? -7.179 1.691 14.051 1.00 96.25 79 THR A O 1
ATOM 609 N N . PHE A 1 80 ? -6.344 3.713 13.564 1.00 95.56 80 PHE A N 1
ATOM 610 C CA . PHE A 1 80 ? -5.234 3.182 12.773 1.00 95.56 80 PHE A CA 1
ATOM 611 C C . PHE A 1 80 ? -4.389 2.156 13.550 1.00 95.56 80 PHE A C 1
ATOM 613 O O . PHE A 1 80 ? -4.029 1.107 13.015 1.00 95.56 80 PHE A O 1
ATOM 620 N N . LYS A 1 81 ? -4.125 2.411 14.840 1.00 96.50 81 LYS A N 1
ATOM 621 C CA . LYS A 1 81 ? -3.391 1.479 15.707 1.00 96.50 81 LYS A CA 1
ATOM 622 C C . LYS A 1 81 ? -4.135 0.149 15.855 1.00 96.50 81 LYS A C 1
ATOM 624 O O . LYS A 1 81 ? -3.516 -0.893 15.670 1.00 96.50 81 LYS A O 1
ATOM 629 N N . GLN A 1 82 ? -5.442 0.186 16.123 1.00 97.00 82 GLN A N 1
ATOM 630 C CA . GLN A 1 82 ? -6.271 -1.019 16.245 1.00 97.00 82 GLN A CA 1
ATOM 631 C C . GLN A 1 82 ? -6.328 -1.814 14.935 1.00 97.00 82 GLN A C 1
ATOM 633 O O . GLN A 1 82 ? -6.257 -3.043 14.960 1.00 97.00 82 GLN A O 1
ATOM 638 N N . ALA A 1 83 ? -6.425 -1.133 13.791 1.00 96.19 83 ALA A N 1
ATOM 639 C CA . ALA A 1 83 ? -6.384 -1.776 12.481 1.00 96.19 83 ALA A CA 1
ATOM 640 C C . ALA A 1 83 ? -5.027 -2.454 12.228 1.00 96.19 83 ALA A C 1
ATOM 642 O O . ALA A 1 83 ? -4.987 -3.617 11.829 1.00 96.19 83 ALA A O 1
ATOM 643 N N . LEU A 1 84 ? -3.919 -1.769 12.532 1.00 96.25 84 LEU A N 1
ATOM 644 C CA . LEU A 1 84 ? -2.574 -2.335 12.427 1.00 96.25 84 LEU A CA 1
ATOM 645 C C . LEU A 1 84 ? -2.381 -3.529 13.372 1.00 96.25 84 LEU A C 1
ATOM 647 O O . LEU A 1 84 ? -1.825 -4.544 12.963 1.00 96.25 84 LEU A O 1
ATOM 651 N N . ASP A 1 85 ? -2.861 -3.442 14.614 1.00 96.44 85 ASP A N 1
ATOM 652 C CA . ASP A 1 85 ? -2.822 -4.551 15.574 1.00 96.44 85 ASP A CA 1
ATOM 653 C C . ASP A 1 85 ? -3.558 -5.783 15.035 1.00 96.44 85 ASP A C 1
ATOM 655 O O . ASP A 1 85 ? -3.009 -6.887 15.043 1.00 96.44 85 ASP A O 1
ATOM 659 N N . LYS A 1 86 ? -4.764 -5.595 14.488 1.00 96.38 86 LYS A N 1
ATOM 660 C CA . LYS A 1 86 ? -5.537 -6.676 13.859 1.00 96.38 86 LYS A CA 1
ATOM 661 C C . LYS A 1 86 ? -4.827 -7.252 12.635 1.00 96.38 86 LYS A C 1
ATOM 663 O O . LYS A 1 86 ? -4.802 -8.472 12.482 1.00 96.38 86 LYS A O 1
ATOM 668 N N . GLN A 1 87 ? -4.223 -6.405 11.803 1.00 96.19 87 GLN A N 1
ATOM 669 C CA . GLN A 1 87 ? -3.486 -6.851 10.622 1.00 96.19 87 GLN A CA 1
ATOM 670 C C . GLN A 1 87 ? -2.262 -7.684 11.004 1.00 96.19 87 GLN A C 1
ATOM 672 O O . GLN A 1 87 ? -2.030 -8.735 10.413 1.00 96.19 87 GLN A O 1
ATOM 677 N N . MET A 1 88 ? -1.513 -7.267 12.024 1.00 95.69 88 MET A N 1
ATOM 678 C CA . MET A 1 88 ? -0.369 -8.034 12.520 1.00 95.69 88 MET A CA 1
ATOM 679 C C . MET A 1 88 ? -0.797 -9.361 13.157 1.00 95.69 88 MET A C 1
ATOM 681 O O . MET A 1 88 ? -0.127 -10.367 12.952 1.00 95.69 88 MET A O 1
ATOM 685 N N . ALA A 1 89 ? -1.905 -9.376 13.905 1.00 93.56 89 ALA A N 1
ATOM 686 C CA . ALA A 1 89 ? -2.366 -10.566 14.620 1.00 93.56 89 ALA A CA 1
ATOM 687 C C . ALA A 1 89 ? -3.042 -11.607 13.713 1.00 93.56 89 ALA A C 1
ATOM 689 O O . ALA A 1 89 ? -2.926 -12.802 13.966 1.00 93.56 89 ALA A O 1
ATOM 690 N N . ARG A 1 90 ? -3.780 -11.167 12.685 1.00 92.50 90 ARG A N 1
ATOM 691 C CA . ARG A 1 90 ? -4.613 -12.050 11.845 1.00 92.50 90 ARG A CA 1
ATOM 692 C C . ARG A 1 90 ? -4.207 -12.075 10.378 1.00 92.50 90 ARG A C 1
ATOM 694 O O . ARG A 1 90 ? -4.377 -13.095 9.725 1.00 92.50 90 ARG A O 1
ATOM 701 N N . GLY A 1 91 ? -3.696 -10.964 9.858 1.00 84.69 91 GLY A N 1
ATOM 702 C CA . GLY A 1 91 ? -3.375 -10.812 8.439 1.00 84.69 91 GLY A CA 1
ATOM 703 C C . GLY A 1 91 ? -2.044 -11.440 8.023 1.00 84.69 91 GLY A C 1
ATOM 704 O O . GLY A 1 91 ? -1.841 -11.651 6.833 1.00 84.69 91 GLY A O 1
ATOM 705 N N . ASN A 1 92 ? -1.145 -11.737 8.974 1.00 91.69 92 ASN A N 1
ATOM 706 C CA . ASN A 1 92 ? 0.192 -12.304 8.731 1.00 91.69 92 ASN A CA 1
ATOM 707 C C . ASN A 1 92 ? 0.931 -11.616 7.559 1.00 91.69 92 ASN A C 1
ATOM 709 O O . ASN A 1 92 ? 1.260 -12.264 6.560 1.00 91.69 92 ASN A O 1
ATOM 713 N N . PRO A 1 93 ? 1.142 -10.289 7.639 1.00 95.31 93 PRO A N 1
ATOM 714 C CA . PRO A 1 93 ? 1.603 -9.498 6.509 1.00 95.31 93 PRO A CA 1
ATOM 715 C C . PRO A 1 93 ? 2.976 -9.973 6.029 1.00 95.31 93 PRO A C 1
ATOM 717 O O . PRO A 1 93 ? 3.911 -10.163 6.813 1.00 95.31 93 PRO A O 1
ATOM 720 N N . LYS A 1 94 ? 3.102 -10.142 4.713 1.00 95.50 94 LYS A N 1
ATOM 721 C CA . LYS A 1 94 ? 4.336 -10.558 4.047 1.00 95.50 94 LYS A CA 1
ATOM 722 C C . LYS A 1 94 ? 4.884 -9.428 3.190 1.00 95.50 94 LYS A C 1
ATOM 724 O O . LYS A 1 94 ? 4.138 -8.607 2.665 1.00 95.50 94 LYS A O 1
ATOM 729 N N . LYS A 1 95 ? 6.197 -9.423 3.011 1.00 94.25 95 LYS A N 1
ATOM 730 C CA . LYS A 1 95 ? 6.8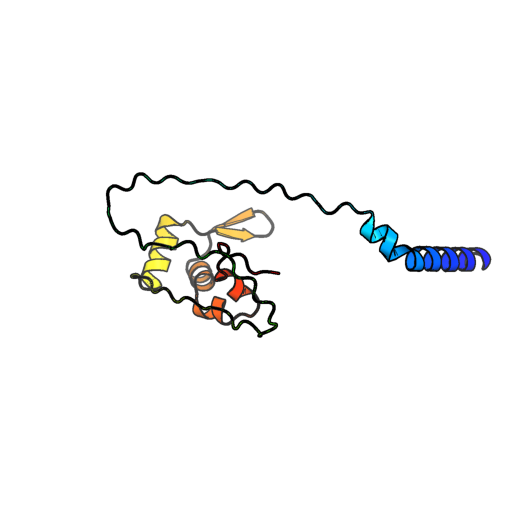90 -8.616 2.015 1.00 94.25 95 LYS A CA 1
ATOM 731 C C . LYS A 1 95 ? 7.623 -9.531 1.047 1.00 94.25 95 LYS A C 1
ATOM 733 O O . LYS A 1 95 ? 8.177 -10.553 1.456 1.00 94.25 95 LYS A O 1
ATOM 738 N N . SER A 1 96 ? 7.633 -9.145 -0.220 1.00 92.81 96 SER A N 1
ATOM 739 C CA . SER A 1 96 ? 8.472 -9.805 -1.211 1.00 92.81 96 SER A CA 1
ATOM 740 C C . SER A 1 96 ? 9.942 -9.461 -0.956 1.00 92.81 96 SER A C 1
ATOM 742 O O . SER A 1 96 ? 10.279 -8.339 -0.563 1.00 92.81 96 SER A O 1
ATOM 744 N N . ASN A 1 97 ? 10.810 -10.442 -1.151 1.00 89.19 97 ASN A N 1
ATOM 745 C CA . ASN A 1 97 ? 12.242 -10.267 -1.327 1.00 89.19 97 ASN A CA 1
ATOM 746 C C . ASN A 1 97 ? 12.653 -10.974 -2.634 1.00 89.19 97 ASN A C 1
ATOM 748 O O . ASN A 1 97 ? 11.855 -11.687 -3.236 1.00 89.19 97 ASN A O 1
ATOM 752 N N . ALA A 1 98 ? 13.893 -10.783 -3.087 1.00 86.38 98 ALA A N 1
ATOM 753 C CA . ALA A 1 98 ? 14.355 -11.325 -4.371 1.00 86.38 98 ALA A CA 1
ATOM 754 C C . ALA A 1 98 ? 14.238 -12.861 -4.507 1.00 86.38 98 ALA A C 1
ATOM 756 O O . ALA A 1 98 ? 14.290 -13.371 -5.620 1.00 86.38 98 ALA A O 1
ATOM 757 N N . TRP A 1 99 ? 14.060 -13.591 -3.401 1.00 87.12 99 TRP A N 1
ATOM 758 C CA . TRP A 1 99 ? 14.092 -15.054 -3.354 1.00 87.12 9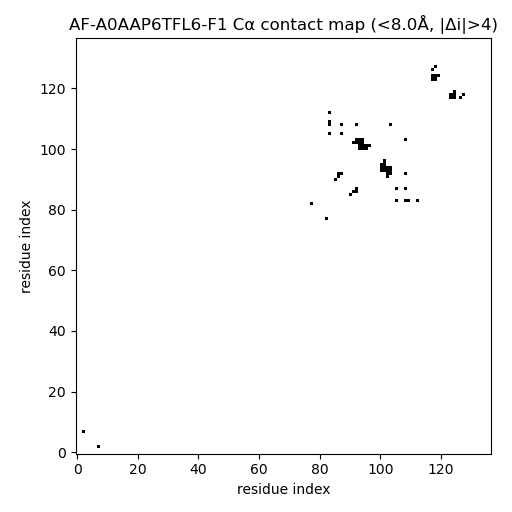9 TRP A CA 1
ATOM 759 C C . TRP A 1 99 ? 12.829 -15.671 -2.727 1.00 87.12 99 TRP A C 1
ATOM 761 O O . TRP A 1 99 ? 12.813 -16.864 -2.431 1.00 87.12 99 TRP A O 1
ATOM 771 N N . GLY A 1 100 ? 11.767 -14.885 -2.502 1.00 93.44 100 GLY A N 1
ATOM 772 C CA . GLY A 1 100 ? 10.527 -15.364 -1.891 1.00 93.44 100 GLY A CA 1
ATOM 773 C C . GLY A 1 100 ? 9.780 -14.334 -1.040 1.00 93.44 100 GLY A C 1
ATOM 774 O O . GLY A 1 100 ? 9.841 -13.124 -1.253 1.00 93.44 100 GLY A O 1
ATOM 775 N N . TRP A 1 101 ? 9.029 -14.838 -0.059 1.00 94.25 101 TRP A N 1
ATOM 776 C CA . TRP A 1 101 ? 8.178 -14.039 0.822 1.00 94.25 101 TRP A CA 1
ATOM 777 C C . TRP A 1 101 ? 8.676 -14.111 2.261 1.00 94.25 101 TRP A C 1
ATOM 779 O O . TRP A 1 101 ? 8.779 -15.187 2.845 1.00 94.25 101 TRP A O 1
ATOM 789 N N . ALA A 1 102 ? 8.939 -12.954 2.857 1.00 94.12 102 ALA A N 1
ATOM 790 C CA . ALA A 1 102 ? 9.322 -12.833 4.258 1.00 94.12 102 ALA A CA 1
ATOM 791 C C . ALA A 1 102 ? 8.213 -12.157 5.065 1.00 94.12 102 ALA A C 1
ATOM 793 O O . ALA A 1 102 ? 7.382 -11.437 4.515 1.00 94.12 102 ALA A O 1
ATOM 794 N N . ASN A 1 103 ? 8.211 -12.341 6.384 1.00 94.31 103 ASN A N 1
ATOM 795 C CA . ASN A 1 103 ? 7.322 -11.577 7.258 1.00 94.31 103 ASN A CA 1
ATOM 796 C C . ASN A 1 103 ? 7.645 -10.081 7.164 1.00 94.31 103 ASN A C 1
ATOM 798 O O . ASN A 1 103 ? 8.812 -9.677 7.217 1.00 94.31 103 ASN A O 1
ATOM 802 N N . ALA A 1 104 ? 6.610 -9.258 7.026 1.00 95.81 104 ALA A N 1
ATOM 803 C CA . ALA A 1 104 ? 6.743 -7.816 7.127 1.00 95.81 104 ALA A CA 1
ATOM 804 C C . ALA A 1 104 ? 6.847 -7.415 8.601 1.00 95.81 104 ALA A C 1
ATOM 806 O O . ALA A 1 104 ? 6.153 -7.950 9.468 1.00 95.81 104 ALA A O 1
ATOM 807 N N . THR A 1 105 ? 7.700 -6.437 8.898 1.00 95.62 105 THR A N 1
ATOM 808 C CA . THR A 1 105 ? 7.741 -5.872 10.247 1.00 95.62 105 THR A CA 1
ATOM 809 C C . THR A 1 105 ? 6.485 -5.048 10.510 1.00 95.62 105 THR A C 1
ATOM 811 O O . THR A 1 105 ? 5.814 -4.567 9.590 1.00 95.62 105 THR A O 1
ATOM 814 N N . ARG A 1 106 ? 6.183 -4.812 11.789 1.00 96.44 106 ARG A N 1
ATOM 815 C CA . ARG A 1 106 ? 5.079 -3.932 12.184 1.00 96.44 106 ARG A CA 1
ATOM 816 C C . ARG A 1 106 ? 5.200 -2.532 11.575 1.00 96.44 106 ARG A C 1
ATOM 818 O O . ARG A 1 106 ? 4.204 -1.980 11.121 1.00 96.44 106 ARG A O 1
ATOM 825 N N . ALA A 1 107 ? 6.411 -1.978 11.532 1.00 96.88 107 ALA A N 1
ATOM 826 C CA . ALA A 1 107 ? 6.669 -0.669 10.936 1.00 96.88 107 ALA A CA 1
ATOM 827 C C . ALA A 1 107 ? 6.438 -0.673 9.417 1.00 96.88 107 ALA A C 1
ATOM 829 O O . ALA A 1 107 ? 5.811 0.243 8.891 1.00 96.88 107 ALA A O 1
ATOM 830 N N . GLN A 1 108 ? 6.883 -1.721 8.713 1.00 96.19 108 GLN A N 1
ATOM 831 C CA . GLN A 1 108 ? 6.635 -1.882 7.274 1.00 96.19 108 GLN A CA 1
ATOM 832 C C . GLN A 1 108 ? 5.141 -2.021 6.975 1.00 96.19 108 GLN A C 1
ATOM 834 O O . GLN A 1 108 ? 4.637 -1.370 6.064 1.00 96.19 108 GLN A O 1
ATOM 839 N N . THR A 1 109 ? 4.427 -2.800 7.785 1.00 96.50 109 THR A N 1
ATOM 840 C CA . THR A 1 109 ? 2.977 -2.986 7.664 1.00 96.50 109 THR A CA 1
ATOM 841 C C . THR A 1 109 ? 2.230 -1.681 7.933 1.00 96.50 109 THR A C 1
ATOM 843 O O . THR A 1 109 ? 1.401 -1.274 7.128 1.00 96.50 109 THR A O 1
ATOM 846 N N . GLY A 1 110 ? 2.570 -0.963 9.008 1.00 96.44 110 GLY A N 1
ATOM 847 C CA . GLY A 1 110 ? 1.963 0.336 9.314 1.00 96.44 110 GLY A CA 1
ATOM 848 C C . GLY A 1 110 ? 2.239 1.377 8.229 1.00 96.44 110 GLY A C 1
ATOM 849 O O . GLY A 1 110 ? 1.339 2.082 7.792 1.00 96.44 110 GLY A O 1
ATOM 850 N N . SER A 1 111 ? 3.468 1.422 7.723 1.00 96.06 111 SER A N 1
ATOM 851 C CA . SER A 1 111 ? 3.832 2.239 6.567 1.00 96.06 111 SER A CA 1
ATOM 852 C C . SER A 1 111 ? 2.923 1.913 5.371 1.00 96.06 111 SER A C 1
ATOM 854 O O . SER A 1 111 ? 2.270 2.807 4.835 1.00 96.06 111 SER A O 1
ATOM 856 N N . ALA A 1 112 ? 2.812 0.638 4.991 1.00 95.25 112 ALA A N 1
ATOM 857 C CA . ALA A 1 112 ? 1.994 0.193 3.862 1.00 95.25 112 ALA A CA 1
ATOM 858 C C . ALA A 1 112 ? 0.484 0.452 4.037 1.00 95.25 112 ALA A C 1
ATOM 860 O O . ALA A 1 112 ? -0.198 0.662 3.045 1.00 95.25 112 ALA A O 1
ATOM 861 N N . MET A 1 113 ? -0.033 0.481 5.269 1.00 95.94 113 MET A N 1
ATOM 862 C CA . MET A 1 113 ? -1.447 0.764 5.565 1.00 95.94 113 MET A CA 1
ATOM 863 C C . MET A 1 113 ? -1.783 2.263 5.663 1.00 95.94 113 MET A C 1
ATOM 865 O O . MET A 1 113 ? -2.945 2.612 5.873 1.00 95.94 113 MET A O 1
ATOM 869 N N . ASN A 1 114 ? -0.801 3.168 5.588 1.00 95.69 114 ASN A N 1
ATOM 870 C CA . ASN A 1 114 ? -1.028 4.596 5.818 1.00 95.69 114 ASN A CA 1
ATOM 871 C C . ASN A 1 114 ? -1.826 5.244 4.670 1.00 95.69 114 ASN A C 1
ATOM 873 O O . ASN A 1 114 ? -1.273 5.611 3.634 1.00 95.69 114 ASN A O 1
ATOM 877 N N . VAL A 1 115 ? -3.123 5.440 4.912 1.00 94.00 115 VAL A N 1
ATOM 878 C CA . VAL A 1 115 ? -4.102 5.985 3.958 1.00 94.00 115 VAL A CA 1
ATOM 879 C C . VAL A 1 115 ? -3.727 7.385 3.470 1.00 94.00 115 VAL A C 1
ATOM 881 O O . VAL A 1 115 ? -3.811 7.644 2.274 1.00 94.00 115 VAL A O 1
ATOM 884 N N . LYS A 1 116 ? -3.247 8.271 4.355 1.00 94.06 116 LYS A N 1
ATOM 885 C CA . LYS A 1 116 ? -2.845 9.637 3.977 1.00 94.06 116 LYS A CA 1
ATOM 886 C C . LYS A 1 116 ? -1.735 9.604 2.928 1.00 94.06 116 LYS A C 1
ATOM 888 O O . LYS A 1 116 ? -1.848 10.239 1.886 1.00 94.06 116 LYS A O 1
ATOM 893 N N . ARG A 1 117 ? -0.707 8.786 3.165 1.00 94.44 117 ARG A N 1
ATOM 894 C CA . ARG A 1 117 ? 0.413 8.645 2.228 1.00 94.44 117 ARG A CA 1
ATOM 895 C C . ARG A 1 117 ? -0.010 8.035 0.889 1.00 94.44 117 ARG A C 1
ATOM 897 O O . ARG A 1 117 ? 0.513 8.432 -0.146 1.00 94.44 117 ARG A O 1
ATOM 904 N N . ILE A 1 118 ? -0.928 7.067 0.912 1.00 95.50 118 ILE A N 1
ATOM 90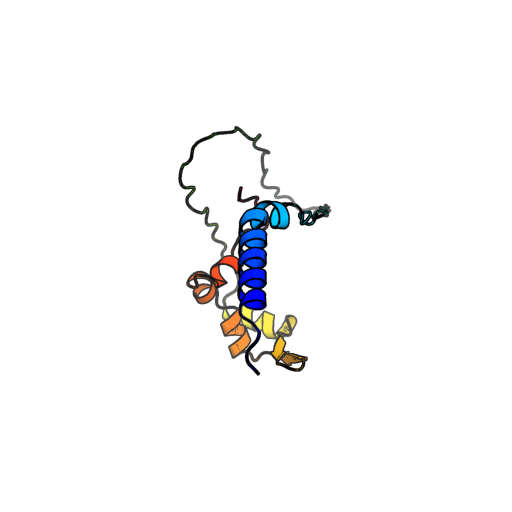5 C CA . ILE A 1 118 ? -1.473 6.455 -0.309 1.00 95.50 118 ILE A CA 1
ATOM 906 C C . ILE A 1 118 ? -2.242 7.504 -1.119 1.00 95.50 118 ILE A C 1
ATOM 908 O O . ILE A 1 118 ? -2.032 7.608 -2.323 1.00 95.50 118 ILE A O 1
ATOM 912 N N . TRP A 1 119 ? -3.095 8.295 -0.462 1.00 94.81 119 TRP A N 1
ATOM 913 C CA . TRP A 1 119 ? -3.911 9.330 -1.099 1.00 94.81 119 TRP A CA 1
ATOM 914 C C . TRP A 1 119 ? -3.077 10.457 -1.717 1.00 94.81 119 TRP A C 1
ATOM 916 O O . TRP A 1 119 ? -3.336 10.867 -2.842 1.00 94.81 119 TRP A O 1
ATOM 926 N N . GLU A 1 120 ? -2.046 10.923 -1.010 1.00 95.12 120 GLU A N 1
ATOM 927 C CA . GLU A 1 120 ? -1.171 12.018 -1.459 1.00 95.12 120 GLU A CA 1
ATOM 928 C C . GLU A 1 120 ? -0.207 11.610 -2.593 1.00 95.12 120 GLU A C 1
ATOM 930 O O . GLU A 1 120 ? 0.471 12.456 -3.172 1.00 95.12 120 GLU A O 1
ATOM 935 N N . SER A 1 121 ? -0.123 10.320 -2.933 1.00 95.88 121 SER A N 1
ATOM 936 C CA . SER A 1 121 ? 0.729 9.824 -4.014 1.00 95.88 121 SER A CA 1
ATOM 937 C C . SER A 1 121 ? -0.010 9.784 -5.351 1.00 95.88 121 SER A C 1
ATOM 939 O O . SER A 1 121 ? -1.024 9.104 -5.480 1.00 95.88 121 SER A O 1
ATOM 941 N N . ASN A 1 122 ? 0.588 10.374 -6.392 1.00 94.31 122 ASN A N 1
ATOM 942 C CA . ASN A 1 122 ? 0.057 10.368 -7.766 1.00 94.31 122 ASN A CA 1
ATOM 943 C C . ASN A 1 122 ? -0.176 8.966 -8.359 1.00 94.31 122 ASN A C 1
ATOM 945 O O . ASN A 1 122 ? -0.965 8.814 -9.287 1.00 94.31 122 ASN A O 1
ATOM 949 N N . THR A 1 123 ? 0.522 7.9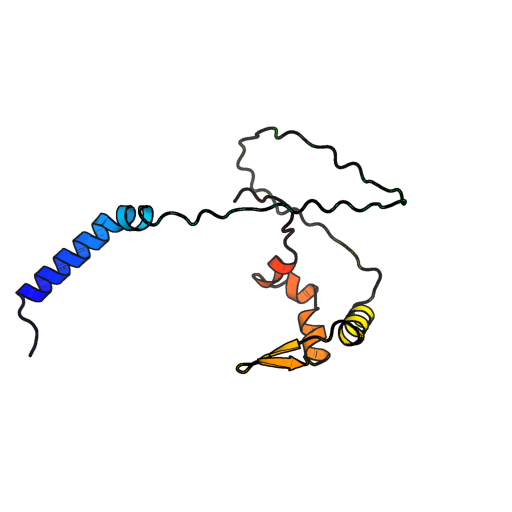46 -7.852 1.00 95.50 123 THR A N 1
ATOM 950 C CA . THR A 1 123 ? 0.397 6.562 -8.334 1.00 95.50 123 THR A CA 1
ATOM 951 C C . THR A 1 123 ? -0.341 5.685 -7.333 1.00 95.50 123 THR A C 1
ATOM 953 O O . THR A 1 123 ? -1.126 4.826 -7.725 1.00 95.50 123 THR A O 1
ATOM 956 N N . GLN A 1 124 ? -0.096 5.858 -6.031 1.00 96.06 124 GLN A N 1
ATOM 957 C CA . GLN A 1 124 ? -0.713 4.980 -5.035 1.00 96.06 124 GLN A CA 1
ATOM 958 C C . GLN A 1 124 ? -2.177 5.341 -4.762 1.00 96.06 124 GLN A C 1
ATOM 960 O O . GLN A 1 124 ? -2.911 4.457 -4.325 1.00 96.06 124 GLN A O 1
ATOM 965 N N . CYS A 1 125 ? -2.633 6.557 -5.089 1.00 94.94 125 CYS A N 1
ATOM 966 C CA . CYS A 1 125 ? -4.028 6.970 -4.914 1.00 94.94 125 CYS A CA 1
ATOM 967 C C . CYS A 1 125 ? -5.019 6.044 -5.640 1.00 94.94 125 CYS A C 1
ATOM 969 O O . CYS A 1 125 ? -6.131 5.832 -5.159 1.00 94.94 125 CYS A O 1
ATOM 971 N N . TYR A 1 126 ? -4.589 5.391 -6.726 1.00 94.88 126 TYR A N 1
ATOM 972 C CA . TYR A 1 126 ? -5.377 4.398 -7.457 1.00 94.88 126 TYR A CA 1
ATOM 973 C C . TYR A 1 126 ? -5.746 3.154 -6.632 1.00 94.88 126 TYR A C 1
ATOM 975 O O . TYR A 1 126 ? -6.663 2.433 -7.014 1.00 94.88 126 TYR A O 1
ATOM 983 N N . GLN A 1 127 ? -5.119 2.916 -5.474 1.00 94.44 127 GLN A N 1
ATOM 984 C CA . GLN A 1 127 ? -5.585 1.899 -4.518 1.00 94.44 127 GLN A CA 1
ATOM 985 C C . GLN A 1 127 ? -6.977 2.220 -3.948 1.00 94.44 127 GLN A C 1
ATOM 987 O O . GLN A 1 127 ? -7.663 1.320 -3.474 1.00 94.44 127 GLN A O 1
ATOM 992 N N . MET A 1 128 ? -7.402 3.486 -4.007 1.00 92.44 128 MET A N 1
ATOM 993 C CA . MET A 1 128 ? -8.730 3.950 -3.591 1.00 92.44 128 MET A CA 1
ATOM 994 C C . MET A 1 128 ? -9.694 4.109 -4.777 1.00 92.44 128 MET A C 1
ATOM 996 O O . MET A 1 128 ? -10.803 4.618 -4.615 1.00 92.44 128 MET A O 1
ATOM 1000 N N . LEU A 1 129 ? -9.288 3.690 -5.983 1.00 92.38 129 LEU A N 1
ATOM 1001 C CA . LEU A 1 129 ? -10.141 3.734 -7.163 1.00 92.38 129 LEU A CA 1
ATOM 1002 C C . LEU A 1 129 ? -11.303 2.752 -7.000 1.00 92.38 129 LEU A C 1
ATOM 1004 O O . LEU A 1 129 ? -11.104 1.568 -6.728 1.00 92.38 129 LEU A O 1
ATOM 1008 N N . ASN A 1 130 ? -12.529 3.217 -7.238 1.00 90.06 130 ASN A N 1
ATOM 1009 C CA . ASN A 1 130 ? -13.681 2.326 -7.255 1.00 90.06 130 ASN A CA 1
ATOM 1010 C C . ASN A 1 130 ? -13.666 1.463 -8.529 1.00 90.06 130 ASN A C 1
ATOM 1012 O O . ASN A 1 130 ? -14.137 1.884 -9.588 1.00 90.06 130 ASN A O 1
ATOM 1016 N N . LEU A 1 131 ? -13.143 0.242 -8.400 1.00 88.69 131 LEU A N 1
ATOM 1017 C CA . LEU A 1 131 ? -13.044 -0.741 -9.486 1.00 88.69 131 LEU A CA 1
ATOM 1018 C C . LEU A 1 131 ? -14.40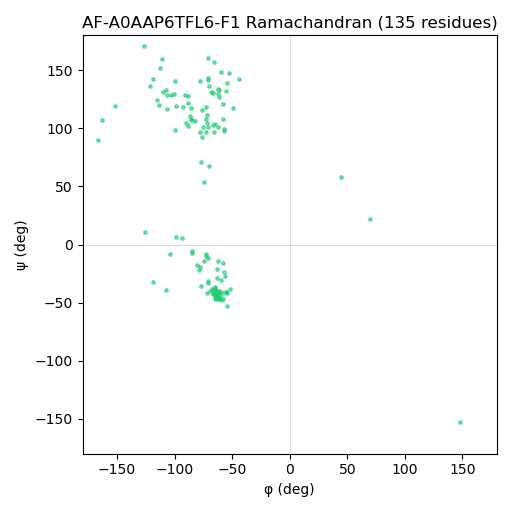4 -1.331 -9.906 1.00 88.69 131 LEU A C 1
ATOM 1020 O O . LEU A 1 131 ? -14.494 -1.987 -10.941 1.00 88.69 131 LEU A O 1
ATOM 1024 N N . GLY A 1 132 ? -15.466 -1.106 -9.125 1.00 87.81 132 GLY A N 1
ATOM 1025 C CA . GLY A 1 132 ? -16.820 -1.587 -9.413 1.00 87.81 132 GLY A CA 1
ATOM 1026 C C . GLY A 1 132 ? -17.633 -0.679 -10.339 1.00 87.81 132 GLY A C 1
ATOM 1027 O O . GLY A 1 132 ? -18.734 -1.055 -10.741 1.00 87.81 132 GLY A O 1
ATOM 1028 N N . LYS A 1 133 ? -17.124 0.510 -10.686 1.00 85.69 133 LYS A N 1
ATOM 1029 C CA . LYS A 1 133 ? -17.809 1.474 -11.559 1.00 85.69 133 LYS A CA 1
ATOM 1030 C C . LYS A 1 133 ? -17.143 1.544 -12.931 1.00 85.69 133 LYS A C 1
ATOM 1032 O O . LYS A 1 133 ? -15.929 1.682 -13.031 1.00 85.69 133 LYS A O 1
ATOM 1037 N N . TYR A 1 134 ? -17.948 1.498 -13.994 1.00 84.62 134 TYR A N 1
ATOM 1038 C CA . TYR A 1 134 ? -17.473 1.762 -15.352 1.00 84.62 134 TYR A CA 1
ATOM 1039 C C . TYR A 1 134 ? -17.091 3.241 -15.502 1.00 84.62 134 TYR A C 1
ATOM 1041 O O . TYR A 1 134 ? -17.857 4.120 -15.113 1.00 84.62 134 TYR A O 1
ATOM 1049 N N . GLN A 1 135 ? -15.904 3.503 -16.053 1.00 80.88 135 GLN A N 1
ATOM 1050 C CA . GLN A 1 135 ? -15.306 4.845 -16.092 1.00 80.88 135 GLN A CA 1
ATOM 1051 C C . GLN A 1 135 ? -15.401 5.520 -17.465 1.00 80.88 135 GLN A C 1
ATOM 1053 O O . GLN A 1 135 ? -15.120 6.709 -17.566 1.00 80.88 135 GLN A O 1
ATOM 1058 N N . GLY A 1 136 ? -15.845 4.801 -18.503 1.00 80.88 136 GLY A N 1
ATOM 1059 C CA . GLY A 1 136 ? -16.014 5.381 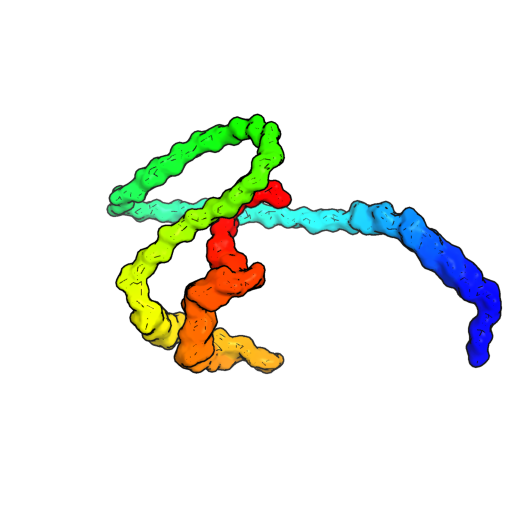-19.840 1.00 80.88 136 GLY A CA 1
ATOM 1060 C C . GLY A 1 136 ? -14.707 5.733 -20.555 1.00 80.88 136 GLY A C 1
ATOM 1061 O O . GLY A 1 136 ? -14.735 6.593 -21.429 1.00 80.88 136 GLY A O 1
ATOM 1062 N N . VAL A 1 137 ? -13.593 5.108 -20.155 1.00 78.25 137 VAL A N 1
ATOM 1063 C CA . VAL A 1 137 ? -12.287 5.191 -20.833 1.00 78.25 137 VAL A CA 1
ATOM 1064 C C . VAL A 1 137 ? -12.199 4.254 -22.030 1.00 78.25 137 VAL A C 1
ATOM 1066 O O . VAL A 1 137 ? -12.876 3.195 -22.001 1.00 78.25 137 VAL A O 1
#

Mean predicted aligned error: 18.37 Å

Radius of gyration: 26.75 Å; Cα contacts (8 Å, |Δi|>4): 35; chains: 1; bounding box: 69×34×67 Å

Sequence (137 aa):
GVPPKDKYEALEKALLNIFKNREKLLSSITKPTVTKSRIKVMVDNKNADIANVRDSSPTANNGSASKQPQIITETSPYTFKQALDKQMARGNPKKSNAWGWANATRAQTGSAMNVKRIWESNTQCYQMLNLGKYQGV